Protein AF-A0A1Y6G429-F1 (afdb_monomer_lite)

Foldseek 3Di:
DVVVVVVVVVVVVVPPPPPVCVVDPQDKDKDAPVVVVVVVVVCLCPDPVNDDDDDPDGHIDIDGDDVPDPPDD

Organism: NCBI:txid1323738

pLDDT: mean 75.43, std 18.13, range [43.19, 96.44]

Structure (mmCIF, N/CA/C/O backbone):
data_AF-A0A1Y6G429-F1
#
_entry.id   AF-A0A1Y6G429-F1
#
loop_
_atom_site.group_PDB
_atom_site.id
_atom_site.type_symbol
_atom_site.label_atom_id
_atom_site.label_alt_id
_atom_site.label_comp_id
_atom_site.label_asym_id
_atom_site.label_entity_id
_atom_site.label_seq_id
_atom_site.pdbx_PDB_ins_code
_atom_site.Cartn_x
_atom_site.Cartn_y
_atom_site.Cartn_z
_atom_site.occupancy
_atom_site.B_iso_or_equiv
_atom_site.auth_seq_id
_atom_site.auth_comp_id
_atom_site.auth_asym_id
_atom_site.auth_atom_id
_atom_site.pdbx_PDB_model_num
ATOM 1 N N . MET A 1 1 ? 62.953 -7.720 -14.820 1.00 54.38 1 MET A N 1
ATOM 2 C CA . MET A 1 1 ? 62.038 -6.560 -14.950 1.00 54.38 1 MET A CA 1
ATOM 3 C C . MET A 1 1 ? 60.967 -6.691 -16.045 1.00 54.38 1 MET A C 1
ATOM 5 O O . MET A 1 1 ? 60.045 -5.895 -16.035 1.00 54.38 1 MET A O 1
ATOM 9 N N . ARG A 1 2 ? 61.013 -7.680 -16.9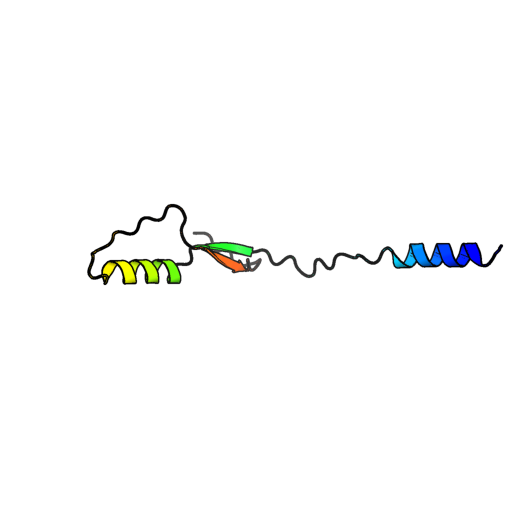60 1.00 55.97 2 ARG A N 1
ATOM 10 C CA . ARG A 1 2 ? 59.996 -7.828 -18.029 1.00 55.97 2 ARG A CA 1
ATOM 11 C C . ARG A 1 2 ? 58.710 -8.564 -17.611 1.00 55.97 2 ARG A C 1
ATOM 13 O O . ARG A 1 2 ? 57.660 -8.290 -18.165 1.00 55.97 2 ARG A O 1
ATOM 20 N N . LEU A 1 3 ? 58.780 -9.446 -16.609 1.00 56.72 3 LEU A N 1
ATOM 21 C CA . LEU A 1 3 ? 57.628 -10.224 -16.116 1.00 56.72 3 LEU A CA 1
ATOM 22 C C . LEU A 1 3 ? 56.649 -9.406 -15.260 1.00 56.72 3 LEU A C 1
ATOM 24 O O . LEU A 1 3 ? 55.453 -9.664 -15.275 1.00 56.72 3 LEU A O 1
ATOM 28 N N . LEU A 1 4 ? 57.145 -8.388 -14.554 1.00 57.97 4 LEU A N 1
ATOM 29 C CA . LEU A 1 4 ? 56.338 -7.593 -13.624 1.00 57.97 4 LEU A CA 1
ATOM 30 C C . LEU A 1 4 ? 55.343 -6.680 -14.365 1.00 57.97 4 LEU A C 1
ATOM 32 O O . LEU A 1 4 ? 54.216 -6.506 -13.917 1.00 57.97 4 LEU A O 1
ATOM 36 N N . GLY A 1 5 ? 55.722 -6.183 -15.550 1.00 59.38 5 GLY A N 1
ATOM 37 C CA . GLY A 1 5 ? 54.830 -5.400 -16.412 1.00 59.38 5 GLY A CA 1
ATOM 38 C C . GLY A 1 5 ? 53.686 -6.219 -17.021 1.00 59.38 5 GLY A C 1
ATOM 39 O O . GLY A 1 5 ? 52.587 -5.699 -1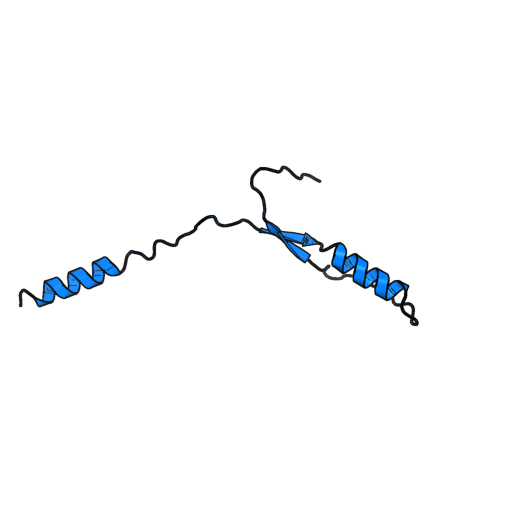7.187 1.00 59.38 5 GLY A O 1
ATOM 40 N N . VAL A 1 6 ? 53.910 -7.512 -17.288 1.00 61.75 6 VAL A N 1
ATOM 41 C CA . VAL A 1 6 ? 52.878 -8.409 -17.842 1.00 61.75 6 VAL A CA 1
ATOM 42 C C . VAL A 1 6 ? 51.794 -8.704 -16.801 1.00 61.75 6 VAL A C 1
ATOM 44 O O . VAL A 1 6 ? 50.614 -8.688 -17.136 1.00 61.75 6 VAL A O 1
ATOM 47 N N . CYS A 1 7 ? 52.168 -8.883 -15.530 1.00 59.28 7 CYS A N 1
ATOM 48 C CA . CYS A 1 7 ? 51.213 -9.119 -14.440 1.00 59.28 7 CYS A CA 1
ATOM 49 C C . CYS A 1 7 ? 50.321 -7.905 -14.130 1.00 59.28 7 CYS A C 1
ATOM 51 O O . CYS A 1 7 ? 49.179 -8.068 -13.710 1.00 59.28 7 CYS A O 1
ATOM 53 N N . ILE A 1 8 ? 50.821 -6.682 -14.330 1.00 61.56 8 ILE A N 1
ATOM 54 C CA . ILE A 1 8 ? 50.022 -5.463 -14.124 1.00 61.56 8 ILE A CA 1
ATOM 55 C C . ILE A 1 8 ? 49.015 -5.287 -15.270 1.00 61.56 8 ILE A C 1
ATOM 57 O O . ILE A 1 8 ? 47.867 -4.919 -15.032 1.00 61.56 8 ILE A O 1
ATOM 61 N N . ALA A 1 9 ? 49.407 -5.608 -16.507 1.00 60.47 9 ALA A N 1
ATOM 62 C CA . ALA A 1 9 ? 48.527 -5.507 -17.670 1.00 60.47 9 ALA A CA 1
ATOM 63 C C . ALA A 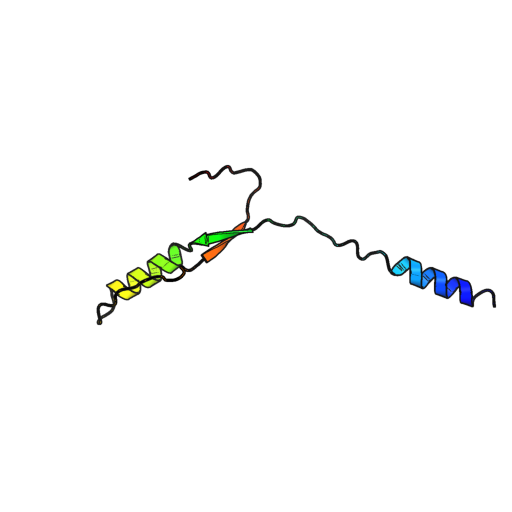1 9 ? 47.341 -6.489 -17.614 1.00 60.47 9 ALA A C 1
ATOM 65 O O . ALA A 1 9 ? 46.235 -6.139 -18.024 1.00 60.47 9 ALA A O 1
ATOM 66 N N . THR A 1 10 ? 47.532 -7.695 -17.068 1.00 60.16 10 THR A N 1
ATOM 67 C CA . THR A 1 10 ? 46.441 -8.671 -16.911 1.00 60.16 10 THR A CA 1
ATOM 68 C C . THR A 1 10 ? 45.433 -8.264 -15.834 1.00 60.16 10 THR A C 1
ATOM 70 O O . THR A 1 10 ? 44.238 -8.466 -16.031 1.00 60.16 10 THR A O 1
ATOM 73 N N . LEU A 1 11 ? 45.868 -7.622 -14.743 1.00 59.31 11 LEU A N 1
ATOM 74 C CA . LEU A 1 11 ? 44.967 -7.094 -13.707 1.00 59.31 11 LEU A CA 1
ATOM 75 C C . LEU A 1 11 ? 44.051 -5.975 -14.228 1.00 59.31 11 LEU A C 1
ATOM 77 O O . LEU A 1 11 ? 42.885 -5.912 -13.844 1.00 59.31 11 LEU A O 1
ATOM 81 N N . VAL A 1 12 ? 44.543 -5.126 -15.135 1.00 60.72 12 VAL A N 1
ATOM 82 C CA . VAL A 1 12 ? 43.743 -4.044 -15.738 1.00 60.72 12 VAL A CA 1
ATOM 83 C C . VAL A 1 12 ? 42.693 -4.586 -16.718 1.00 60.72 12 VAL A C 1
ATOM 85 O O . VAL A 1 12 ? 41.597 -4.040 -16.807 1.00 60.72 12 VAL A O 1
ATOM 88 N N . LEU A 1 13 ? 42.979 -5.691 -17.414 1.00 59.28 13 LEU A N 1
ATOM 89 C CA . LEU A 1 13 ? 42.059 -6.277 -18.399 1.00 59.28 13 LEU A CA 1
ATOM 90 C C . LEU A 1 13 ? 40.907 -7.084 -17.775 1.00 59.28 13 LEU A C 1
ATOM 92 O O . LEU A 1 13 ? 39.846 -7.185 -18.385 1.00 59.28 13 LEU A O 1
ATOM 96 N N . VAL A 1 14 ? 41.071 -7.612 -16.557 1.00 59.97 14 VAL A N 1
ATOM 97 C CA . VAL A 1 14 ? 39.991 -8.310 -15.822 1.00 59.97 14 VAL A CA 1
ATOM 98 C C . VAL A 1 14 ? 39.034 -7.317 -15.132 1.00 59.97 14 VAL A C 1
ATOM 100 O O . VAL A 1 14 ? 37.925 -7.679 -14.752 1.00 59.97 14 VAL A O 1
ATOM 103 N N . GLY A 1 15 ? 39.417 -6.040 -15.016 1.00 56.00 15 GLY A N 1
ATOM 104 C CA . GLY A 1 15 ? 38.641 -5.011 -14.315 1.00 56.00 15 GLY A CA 1
ATOM 105 C C . GLY A 1 15 ? 37.472 -4.385 -15.089 1.00 56.00 15 GLY A C 1
ATOM 106 O O . GLY A 1 15 ? 36.702 -3.637 -14.494 1.00 56.00 15 GLY A O 1
ATOM 107 N N . CYS A 1 16 ? 37.302 -4.667 -16.385 1.00 61.84 16 CYS A N 1
ATOM 108 C CA . CYS A 1 16 ? 36.297 -3.988 -17.222 1.00 61.84 16 CYS A CA 1
ATOM 109 C C . CYS A 1 16 ? 35.081 -4.844 -17.608 1.00 61.84 16 CYS A C 1
ATOM 111 O O . CYS A 1 16 ? 34.316 -4.448 -18.484 1.00 61.84 16 CYS A O 1
ATOM 113 N N . SER A 1 17 ? 34.842 -5.982 -16.952 1.00 59.50 17 SER A N 1
ATOM 114 C CA . SER A 1 17 ? 33.602 -6.748 -17.139 1.00 59.50 17 SER A CA 1
ATOM 115 C C . SER A 1 17 ? 32.624 -6.590 -15.974 1.00 59.50 17 SER A C 1
ATOM 117 O O . SER A 1 17 ? 31.918 -7.530 -15.631 1.00 59.50 17 SER A O 1
ATOM 119 N N . ASN A 1 18 ? 32.497 -5.383 -15.418 1.00 56.56 18 ASN A N 1
ATOM 120 C CA . ASN A 1 18 ? 31.219 -4.949 -14.848 1.00 56.56 18 ASN A CA 1
ATOM 121 C C . ASN A 1 18 ? 30.365 -4.367 -15.980 1.00 56.56 18 ASN A C 1
ATOM 123 O O . ASN A 1 18 ? 29.903 -3.229 -15.927 1.00 56.56 18 ASN A O 1
ATOM 127 N N . GLY A 1 19 ? 30.164 -5.168 -17.030 1.00 51.00 19 GLY A N 1
ATOM 128 C CA . GLY A 1 19 ? 29.024 -4.989 -17.907 1.00 51.00 19 GLY A CA 1
ATOM 129 C C . GLY A 1 19 ? 27.814 -5.216 -17.025 1.00 51.00 19 GLY A C 1
ATOM 130 O O . GLY A 1 19 ? 27.449 -6.356 -16.755 1.00 51.00 19 GLY A O 1
ATOM 131 N N . SER A 1 20 ? 27.282 -4.126 -16.474 1.00 52.91 20 SER A N 1
ATOM 132 C CA . SER A 1 20 ? 25.998 -4.096 -15.804 1.00 52.91 20 SER A CA 1
ATOM 133 C C . SER A 1 20 ? 25.027 -4.789 -16.739 1.00 52.91 20 SER A C 1
ATOM 135 O O . SER A 1 20 ? 24.599 -4.207 -17.737 1.00 52.91 20 SER A O 1
ATOM 137 N N . ASN A 1 21 ? 24.743 -6.055 -16.450 1.00 47.72 21 ASN A N 1
ATOM 138 C CA . ASN A 1 21 ? 23.642 -6.778 -17.033 1.00 47.72 21 ASN A CA 1
ATOM 139 C C . ASN A 1 21 ? 22.387 -6.062 -16.529 1.00 47.72 21 ASN A C 1
ATOM 141 O O . ASN A 1 21 ? 21.715 -6.526 -15.613 1.00 47.72 21 ASN A O 1
ATOM 145 N N . TYR A 1 22 ? 22.066 -4.916 -17.133 1.00 50.59 22 TYR A N 1
ATOM 146 C CA . TYR A 1 22 ? 20.706 -4.417 -17.256 1.00 50.59 22 TYR A CA 1
ATOM 147 C C . TYR A 1 22 ? 19.980 -5.388 -18.195 1.00 50.59 22 TYR A C 1
ATOM 149 O O . TYR A 1 22 ? 19.555 -5.046 -19.295 1.00 50.59 22 TYR A O 1
ATOM 157 N N . ALA A 1 23 ? 19.911 -6.652 -17.776 1.00 48.78 23 ALA A N 1
ATOM 158 C CA . ALA A 1 23 ? 18.999 -7.631 -18.307 1.00 48.78 23 ALA A CA 1
ATOM 159 C C . ALA A 1 23 ? 17.613 -7.092 -17.966 1.00 48.78 23 ALA A C 1
ATOM 161 O O . ALA A 1 23 ? 17.190 -7.193 -16.821 1.00 48.78 23 ALA A O 1
ATOM 162 N N . GLY A 1 24 ? 17.001 -6.415 -18.941 1.00 53.25 24 GLY A N 1
ATOM 163 C CA . GLY A 1 24 ? 15.633 -5.914 -18.912 1.00 53.25 24 GLY A CA 1
ATOM 164 C C . GLY A 1 24 ? 15.271 -5.222 -17.608 1.00 53.25 24 GLY A C 1
ATOM 165 O O . GLY A 1 24 ? 14.771 -5.870 -16.692 1.00 53.25 24 GLY A O 1
ATOM 166 N N . THR A 1 25 ? 15.469 -3.905 -17.526 1.00 60.25 25 THR A N 1
ATOM 167 C CA . THR A 1 25 ? 14.912 -3.090 -16.442 1.00 60.25 25 THR A CA 1
ATOM 168 C C . THR A 1 25 ? 13.394 -3.225 -16.496 1.00 60.25 25 THR A C 1
ATOM 170 O O . THR A 1 25 ? 12.711 -2.465 -17.177 1.00 60.25 25 THR A O 1
ATOM 173 N N . GLN A 1 26 ? 12.870 -4.259 -15.842 1.00 67.69 26 GLN A N 1
ATOM 174 C CA . GLN A 1 26 ? 11.454 -4.500 -15.680 1.00 67.69 26 GLN A CA 1
ATOM 175 C C . GLN A 1 26 ? 10.902 -3.231 -15.048 1.00 67.69 26 GLN A C 1
ATOM 177 O O . GLN A 1 26 ? 11.223 -2.895 -13.907 1.00 67.69 26 GLN A O 1
ATOM 182 N N . LYS A 1 27 ? 10.178 -2.444 -15.843 1.00 79.44 27 LYS A N 1
ATOM 183 C CA . LYS A 1 27 ? 9.571 -1.217 -15.353 1.00 79.44 27 LYS A CA 1
ATOM 184 C C . LYS A 1 27 ? 8.423 -1.653 -14.460 1.00 79.44 27 LYS A C 1
ATOM 186 O O . LYS A 1 27 ? 7.619 -2.491 -14.848 1.00 79.44 27 LYS A O 1
ATOM 191 N N . TYR A 1 28 ? 8.364 -1.118 -13.252 1.00 83.75 28 TYR A N 1
ATOM 192 C CA . TYR A 1 28 ? 7.312 -1.435 -12.296 1.00 83.75 28 TYR A CA 1
ATOM 193 C C . TYR A 1 28 ? 6.508 -0.176 -11.991 1.00 83.75 28 TYR A C 1
ATOM 195 O O . TYR A 1 28 ? 7.081 0.905 -11.854 1.00 83.75 28 TYR A O 1
ATOM 203 N N . LYS A 1 29 ? 5.191 -0.322 -11.838 1.00 89.19 29 LYS A N 1
ATOM 204 C CA . LYS A 1 29 ? 4.315 0.713 -11.279 1.00 89.19 29 LYS A CA 1
ATOM 205 C C . LYS A 1 29 ? 3.726 0.244 -9.956 1.00 89.19 29 LYS A C 1
ATOM 207 O O . LYS A 1 29 ? 3.495 -0.947 -9.758 1.00 89.19 29 LYS A O 1
ATOM 212 N N . TYR A 1 30 ? 3.469 1.189 -9.062 1.00 90.75 30 TYR A N 1
ATOM 213 C CA . TYR A 1 30 ? 2.701 0.932 -7.850 1.00 90.75 30 TYR A CA 1
ATOM 214 C C . TYR A 1 30 ? 1.238 1.252 -8.130 1.00 90.75 30 TYR A C 1
ATOM 216 O O . TYR A 1 30 ? 0.913 2.380 -8.495 1.00 90.75 30 TYR A O 1
ATOM 224 N N . VAL A 1 31 ? 0.373 0.258 -7.969 1.00 93.25 31 VAL A N 1
ATOM 225 C CA . VAL A 1 31 ? -1.085 0.419 -8.044 1.00 93.25 31 VAL A CA 1
ATOM 226 C C . VAL A 1 31 ? -1.680 0.142 -6.674 1.00 93.25 31 VAL A C 1
ATOM 228 O O . VAL A 1 31 ? -1.066 -0.563 -5.872 1.00 93.25 31 VAL A O 1
ATOM 231 N N . ILE A 1 32 ? -2.853 0.703 -6.394 1.00 95.31 32 ILE A N 1
ATOM 232 C CA . ILE A 1 32 ? -3.568 0.433 -5.144 1.00 95.31 32 ILE A CA 1
ATOM 233 C C . ILE A 1 32 ? -3.872 -1.063 -5.059 1.00 95.31 32 ILE A C 1
ATOM 235 O O . ILE A 1 32 ? -4.316 -1.676 -6.034 1.00 95.31 32 ILE A O 1
ATOM 239 N N . ASP A 1 33 ? -3.607 -1.654 -3.898 1.00 96.44 33 ASP A N 1
ATOM 240 C CA . ASP A 1 33 ? -3.980 -3.035 -3.639 1.00 96.44 33 ASP A CA 1
ATOM 241 C C . ASP A 1 33 ? -5.431 -3.105 -3.154 1.00 96.44 33 ASP A C 1
ATOM 243 O O . ASP A 1 33 ? -5.727 -3.014 -1.963 1.00 96.44 33 ASP A O 1
ATOM 247 N N . HIS A 1 34 ? -6.356 -3.214 -4.107 1.00 94.44 34 HIS A N 1
ATOM 248 C CA . HIS A 1 34 ? -7.788 -3.258 -3.813 1.00 94.44 34 HIS A CA 1
ATOM 249 C C . HIS A 1 34 ? -8.196 -4.461 -2.958 1.00 94.44 34 HIS A C 1
ATOM 251 O O . HIS A 1 34 ? -9.154 -4.347 -2.196 1.00 94.44 34 HIS A O 1
ATOM 257 N N . ASP A 1 35 ? -7.472 -5.578 -3.051 1.00 96.19 35 ASP A N 1
ATOM 258 C CA . ASP A 1 35 ? -7.780 -6.786 -2.285 1.00 96.19 35 ASP A CA 1
ATOM 259 C C . ASP A 1 35 ? -7.517 -6.544 -0.793 1.00 96.19 35 ASP A C 1
ATOM 261 O O . ASP A 1 35 ? -8.352 -6.849 0.063 1.00 96.19 35 ASP A O 1
ATOM 265 N N . GLU A 1 36 ? -6.383 -5.911 -0.484 1.00 95.31 36 GLU A N 1
ATOM 266 C CA . GLU A 1 36 ? -6.007 -5.542 0.881 1.00 95.31 36 GLU A CA 1
ATOM 267 C C . GLU A 1 36 ? -6.925 -4.450 1.442 1.00 95.31 36 GLU A C 1
ATOM 269 O O . GLU A 1 36 ? -7.446 -4.587 2.552 1.00 95.31 36 GLU A O 1
ATOM 274 N N . VAL A 1 37 ? -7.207 -3.404 0.654 1.00 96.31 37 VAL A N 1
ATOM 275 C CA . VAL A 1 37 ? -8.168 -2.356 1.037 1.00 96.31 37 VAL A CA 1
ATOM 276 C C . VAL A 1 37 ? -9.525 -2.972 1.379 1.00 96.31 37 VAL A C 1
ATOM 278 O O . VAL A 1 37 ? -10.078 -2.699 2.445 1.00 96.31 37 VAL A O 1
ATOM 281 N N . GLN A 1 38 ? -10.046 -3.853 0.520 1.00 95.12 38 GLN A N 1
ATOM 282 C CA . GLN A 1 38 ? -11.342 -4.489 0.736 1.00 95.12 38 GLN A CA 1
ATOM 283 C C . GLN A 1 38 ? -11.337 -5.397 1.969 1.00 95.12 38 GLN A C 1
ATOM 285 O O . GLN A 1 38 ? -12.338 -5.462 2.686 1.00 95.12 38 GLN A O 1
ATOM 290 N N . GLN A 1 39 ? -10.234 -6.098 2.234 1.00 95.38 39 GLN A N 1
ATOM 291 C CA . GLN A 1 39 ? -10.109 -6.942 3.415 1.00 95.38 39 GLN A CA 1
ATOM 292 C C . GLN A 1 39 ? -10.163 -6.113 4.703 1.00 95.38 39 GLN A C 1
ATOM 294 O O . GLN A 1 39 ? -10.924 -6.458 5.611 1.00 95.38 39 GLN A O 1
ATOM 299 N N . VAL A 1 40 ? -9.420 -5.004 4.765 1.00 94.12 40 VAL A N 1
ATOM 300 C CA . VAL A 1 40 ? -9.413 -4.099 5.925 1.00 94.12 40 VAL A CA 1
ATOM 301 C C . VAL A 1 40 ? -10.786 -3.461 6.123 1.00 94.12 40 VAL A C 1
ATOM 303 O O . VAL A 1 40 ? -11.322 -3.481 7.231 1.00 94.12 40 VAL A O 1
ATOM 306 N N . GLU A 1 41 ? -11.409 -2.964 5.055 1.00 93.50 41 GLU A N 1
ATOM 307 C CA . GLU A 1 41 ? -12.751 -2.382 5.133 1.00 93.50 41 GLU A CA 1
ATOM 308 C C . GLU A 1 41 ? -13.805 -3.409 5.564 1.00 93.50 41 GLU A C 1
ATOM 310 O O . GLU A 1 41 ? -14.683 -3.102 6.373 1.00 93.50 41 GLU A O 1
ATOM 315 N N . ARG A 1 42 ? -13.718 -4.651 5.073 1.00 93.25 42 ARG A N 1
ATOM 316 C CA . ARG A 1 42 ? -14.604 -5.739 5.501 1.00 93.25 42 ARG A CA 1
ATOM 317 C C . ARG A 1 42 ? -14.406 -6.043 6.986 1.00 93.25 42 ARG A C 1
ATOM 319 O O . ARG A 1 42 ? -15.393 -6.149 7.711 1.00 93.25 42 ARG A O 1
ATOM 326 N N . ALA A 1 43 ? -13.162 -6.154 7.446 1.00 93.00 43 ALA A N 1
ATOM 327 C CA . ALA A 1 43 ? -12.859 -6.396 8.854 1.00 93.00 43 ALA A CA 1
ATOM 328 C C . ALA A 1 43 ? -13.400 -5.273 9.753 1.00 93.00 43 ALA A C 1
ATOM 330 O O . ALA A 1 43 ? -14.013 -5.551 10.782 1.00 93.00 43 ALA A O 1
ATOM 331 N N . ALA 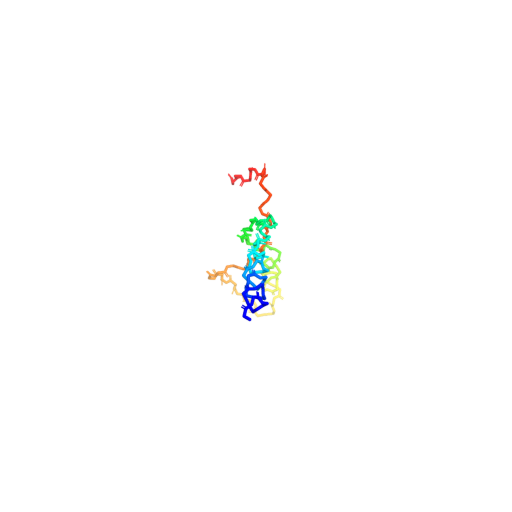A 1 44 ? -13.258 -4.015 9.331 1.00 91.88 44 ALA A N 1
ATOM 332 C CA . ALA A 1 44 ? -13.782 -2.863 10.055 1.00 91.88 44 ALA A CA 1
ATOM 333 C C . ALA A 1 44 ? -15.319 -2.880 10.146 1.00 91.88 44 ALA A C 1
ATOM 335 O O . ALA A 1 44 ? -15.875 -2.731 11.239 1.00 91.88 44 ALA A O 1
ATOM 336 N N . ARG A 1 45 ? -16.009 -3.171 9.033 1.00 89.38 45 ARG A N 1
ATOM 337 C CA . ARG A 1 45 ? -17.482 -3.270 8.976 1.00 89.38 45 ARG A CA 1
ATOM 338 C C . ARG A 1 45 ? -18.052 -4.382 9.852 1.00 89.38 45 ARG A C 1
ATOM 340 O O . ARG A 1 45 ? -19.127 -4.212 10.418 1.00 89.38 45 ARG A O 1
ATOM 347 N N . HIS A 1 46 ? -17.353 -5.511 9.950 1.00 90.31 46 HIS A N 1
ATOM 348 C CA . HIS A 1 46 ? -17.772 -6.650 10.772 1.00 90.31 46 HIS A CA 1
ATOM 349 C C . HIS A 1 46 ? -17.197 -6.621 12.193 1.00 90.31 46 HIS A C 1
ATOM 351 O O . HIS A 1 46 ? -17.421 -7.555 12.963 1.00 90.31 46 HIS A O 1
ATOM 357 N N . SER A 1 47 ? -16.471 -5.565 12.563 1.00 88.56 47 SER A N 1
ATOM 358 C CA . SER A 1 47 ? -15.946 -5.426 13.916 1.00 88.56 47 SER A CA 1
ATOM 359 C C . SER A 1 47 ? -17.074 -5.149 14.913 1.00 88.56 47 SER A C 1
ATOM 361 O O . SER A 1 47 ? -18.009 -4.393 14.643 1.00 88.56 47 SER A O 1
ATOM 363 N N . VAL A 1 48 ? -16.956 -5.724 16.112 1.00 88.44 48 VAL A N 1
ATOM 364 C CA . VAL A 1 48 ? -17.892 -5.495 17.230 1.00 88.44 48 VAL A CA 1
ATOM 365 C C . VAL A 1 48 ? -17.963 -4.008 17.606 1.00 88.44 48 VAL A C 1
ATOM 367 O O . VAL A 1 48 ? -18.988 -3.529 18.084 1.00 88.44 48 VAL A O 1
ATOM 370 N N . HIS A 1 49 ? -16.885 -3.267 17.349 1.00 86.31 49 HIS A N 1
ATOM 371 C CA . HIS A 1 49 ? -16.712 -1.882 17.773 1.00 86.31 49 HIS A CA 1
ATOM 372 C C . HIS A 1 49 ? -17.062 -0.833 16.710 1.00 86.31 49 HIS A C 1
ATOM 374 O O . HIS A 1 49 ? -16.894 0.343 17.004 1.00 86.31 49 HIS A O 1
ATOM 380 N N . LYS A 1 50 ? -17.563 -1.225 15.523 1.00 79.25 50 LYS A N 1
ATOM 381 C CA . LYS A 1 50 ? -17.919 -0.320 14.406 1.00 79.25 50 LYS A CA 1
ATOM 382 C C . LYS A 1 50 ? -16.879 0.784 14.186 1.00 79.25 50 LYS A C 1
ATOM 384 O O . LYS A 1 50 ? -17.070 1.931 14.578 1.00 79.25 50 LYS A O 1
ATOM 389 N N . VAL A 1 51 ? -15.768 0.409 13.566 1.00 88.94 51 VAL A N 1
ATOM 390 C CA . VAL A 1 51 ? -14.648 1.317 13.304 1.00 88.94 51 VAL A CA 1
ATOM 391 C C . VAL A 1 51 ? -14.747 1.882 11.887 1.00 88.94 51 VAL A C 1
ATOM 393 O O . VAL A 1 51 ? -14.960 1.125 10.940 1.00 88.94 51 VAL A O 1
ATOM 396 N N . ASP A 1 52 ? -14.542 3.192 11.745 1.00 91.81 52 ASP A N 1
ATOM 397 C CA . ASP A 1 52 ? -14.403 3.857 10.448 1.00 91.81 52 ASP A CA 1
ATOM 398 C C . ASP A 1 52 ? -12.938 3.854 9.993 1.00 91.81 52 ASP A C 1
ATOM 400 O O . ASP A 1 52 ? -12.021 4.114 10.776 1.00 91.81 52 ASP A O 1
ATOM 404 N N . VAL A 1 53 ? -12.709 3.560 8.712 1.00 92.50 53 VAL A N 1
ATOM 405 C CA . VAL A 1 53 ? -11.365 3.483 8.123 1.00 92.50 53 VAL A CA 1
ATOM 406 C C . VAL A 1 53 ? -11.153 4.665 7.189 1.00 92.50 53 VAL A C 1
ATOM 408 O O . VAL A 1 53 ? -11.888 4.839 6.219 1.00 92.50 53 VAL A O 1
ATOM 411 N N . TYR A 1 54 ? -10.107 5.445 7.458 1.00 94.75 54 TYR A N 1
ATOM 412 C CA . TYR A 1 54 ? -9.668 6.549 6.609 1.00 94.75 54 TYR A CA 1
ATOM 413 C C . TYR A 1 54 ? -8.232 6.313 6.149 1.00 94.75 54 TYR A C 1
ATOM 415 O O . TYR A 1 54 ? -7.325 6.126 6.960 1.00 94.75 54 TYR A O 1
ATOM 423 N N . TRP A 1 55 ? -8.018 6.347 4.837 1.00 94.88 55 TRP A N 1
ATOM 424 C CA . TRP A 1 55 ? -6.704 6.131 4.244 1.00 94.88 55 TRP A CA 1
ATOM 425 C C . TRP A 1 55 ? -5.987 7.460 4.002 1.00 94.88 55 TRP A C 1
ATOM 427 O O . TRP A 1 55 ? -6.408 8.246 3.160 1.00 94.88 55 TRP A O 1
ATOM 437 N N . VAL A 1 56 ? -4.865 7.686 4.692 1.00 94.56 56 VAL A N 1
ATOM 438 C CA . VAL A 1 56 ? -3.931 8.784 4.359 1.00 94.56 56 VAL A CA 1
ATOM 439 C C . VAL A 1 56 ? -3.042 8.390 3.174 1.00 94.56 56 VAL A C 1
ATOM 441 O O . VAL A 1 56 ? -2.749 9.201 2.302 1.00 94.56 56 VAL A O 1
ATOM 444 N N . ASN A 1 57 ? -2.645 7.117 3.119 1.00 93.56 57 ASN A N 1
ATOM 445 C CA . ASN A 1 57 ? -1.976 6.502 1.981 1.00 93.56 57 ASN A CA 1
ATOM 446 C C . ASN A 1 57 ? -2.461 5.054 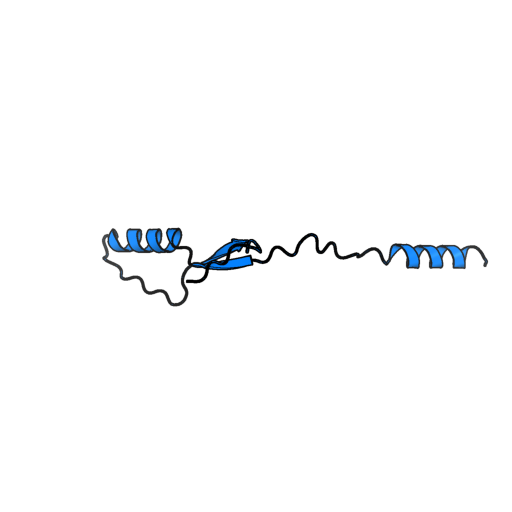1.876 1.00 93.56 57 ASN A C 1
ATOM 448 O O . ASN A 1 57 ? -2.297 4.282 2.819 1.00 93.56 57 ASN A O 1
ATOM 452 N N . GLN A 1 58 ? -3.101 4.706 0.763 1.00 94.81 58 GLN A N 1
ATOM 453 C CA . GLN A 1 58 ? -3.654 3.366 0.581 1.00 94.81 58 GLN A CA 1
ATOM 454 C C . GLN A 1 58 ? -2.539 2.324 0.387 1.00 94.81 58 GLN A C 1
ATOM 456 O O . GLN A 1 58 ? -1.474 2.669 -0.139 1.00 94.81 58 GLN A O 1
ATOM 461 N N . PRO A 1 59 ? -2.773 1.054 0.767 1.00 95.38 59 PRO A N 1
ATOM 462 C CA . PRO A 1 59 ? -1.878 -0.047 0.443 1.00 95.38 59 PRO A CA 1
ATOM 463 C C . PRO A 1 59 ? -1.658 -0.124 -1.067 1.00 95.38 59 PRO A C 1
ATOM 465 O O . PRO A 1 59 ? -2.582 0.086 -1.859 1.00 95.38 59 PRO A O 1
ATOM 468 N N . ARG A 1 60 ? -0.417 -0.388 -1.481 1.00 95.75 60 ARG A N 1
ATOM 469 C CA . ARG A 1 60 ? -0.046 -0.467 -2.897 1.00 95.75 60 ARG A CA 1
ATOM 470 C C . ARG A 1 60 ? 0.766 -1.716 -3.169 1.00 95.75 60 ARG A C 1
ATOM 472 O O . ARG A 1 60 ? 1.733 -1.988 -2.460 1.00 95.75 60 ARG A O 1
ATOM 479 N N . LYS A 1 61 ? 0.455 -2.383 -4.277 1.00 94.19 61 LYS A N 1
ATOM 480 C CA . LYS A 1 61 ? 1.237 -3.497 -4.812 1.00 94.19 61 LYS A CA 1
ATOM 481 C C . LYS A 1 61 ? 2.052 -3.079 -6.025 1.00 94.19 61 LYS A C 1
ATOM 483 O O . LYS A 1 61 ? 1.676 -2.189 -6.791 1.00 94.19 61 LYS A O 1
ATOM 488 N N . ARG A 1 62 ? 3.205 -3.728 -6.186 1.00 91.62 62 ARG A N 1
ATOM 489 C CA . ARG A 1 62 ? 4.110 -3.517 -7.315 1.00 91.62 62 ARG A CA 1
ATOM 490 C C . ARG A 1 62 ? 3.675 -4.400 -8.481 1.00 91.62 62 ARG A C 1
ATOM 492 O O . ARG A 1 62 ? 3.623 -5.616 -8.335 1.00 91.62 62 ARG A O 1
ATOM 499 N N . VAL A 1 63 ? 3.400 -3.794 -9.631 1.00 90.12 63 VAL A N 1
ATOM 500 C CA . VAL A 1 63 ? 2.959 -4.489 -10.848 1.00 90.12 63 VAL A CA 1
ATOM 501 C C . VAL A 1 63 ? 3.938 -4.204 -11.976 1.00 90.12 63 VAL A C 1
ATOM 503 O O . VAL A 1 63 ? 4.418 -3.077 -12.121 1.00 90.12 63 VAL A O 1
ATOM 506 N N . LEU A 1 64 ? 4.257 -5.238 -12.752 1.00 88.69 64 LEU A N 1
ATOM 507 C CA . LEU A 1 64 ? 5.092 -5.120 -13.940 1.00 88.69 64 LEU A CA 1
ATOM 508 C C . LEU A 1 64 ? 4.375 -4.250 -14.984 1.00 88.69 64 LEU A C 1
ATOM 510 O O . LEU A 1 64 ? 3.202 -4.458 -15.283 1.00 88.69 64 LEU A O 1
ATOM 514 N N . ILE A 1 65 ? 5.072 -3.258 -15.527 1.00 81.94 65 ILE A N 1
ATOM 515 C CA . ILE A 1 65 ? 4.617 -2.506 -16.690 1.00 81.94 65 ILE A CA 1
ATOM 516 C C . ILE A 1 65 ? 4.984 -3.350 -17.903 1.00 81.94 65 ILE A C 1
ATOM 518 O O . ILE A 1 65 ? 6.135 -3.362 -18.338 1.00 81.94 65 ILE A O 1
ATOM 522 N N . GLU A 1 66 ? 4.008 -4.078 -18.427 1.00 79.00 66 GLU A N 1
ATOM 523 C CA . GLU A 1 66 ? 4.131 -4.676 -19.749 1.00 79.00 66 GLU A CA 1
ATOM 524 C C . GLU A 1 66 ? 4.167 -3.531 -20.771 1.00 79.00 66 GLU A C 1
ATOM 526 O O . GLU A 1 66 ? 3.181 -2.805 -20.942 1.00 79.00 66 GLU A O 1
ATOM 531 N N . GLU A 1 67 ? 5.325 -3.302 -21.400 1.00 56.31 67 GLU A N 1
ATOM 532 C CA . GLU A 1 67 ? 5.443 -2.341 -22.499 1.00 56.31 67 GLU A CA 1
ATOM 533 C C . GLU A 1 67 ? 4.596 -2.842 -23.676 1.00 56.31 67 GLU A C 1
ATOM 535 O O . GLU A 1 67 ? 5.017 -3.710 -24.435 1.00 56.31 67 GLU A O 1
ATOM 540 N N . GLY A 1 68 ? 3.365 -2.337 -23.785 1.00 55.78 68 GLY A N 1
ATOM 541 C CA . GLY A 1 68 ? 2.445 -2.687 -24.870 1.00 55.78 68 GLY A CA 1
ATOM 542 C C . GLY A 1 68 ? 0.960 -2.624 -24.521 1.00 55.78 68 GLY A C 1
ATOM 543 O O . GLY A 1 68 ? 0.141 -2.530 -25.432 1.00 55.78 68 GLY A O 1
ATOM 544 N N . VAL A 1 69 ? 0.581 -2.612 -23.238 1.00 53.16 69 VAL A N 1
ATOM 545 C CA . VAL A 1 69 ? -0.835 -2.485 -22.860 1.00 53.16 69 VAL A CA 1
ATOM 546 C C . VAL A 1 69 ? -1.121 -1.044 -22.449 1.00 53.16 69 VAL A C 1
ATOM 548 O O . VAL A 1 69 ? -0.907 -0.648 -21.300 1.00 53.16 69 VAL A O 1
ATOM 551 N N . ASN A 1 70 ? -1.599 -0.260 -23.421 1.00 50.25 70 ASN A N 1
ATOM 552 C CA . ASN A 1 70 ? -2.270 1.022 -23.209 1.00 50.25 70 ASN A CA 1
ATOM 553 C C . ASN A 1 70 ? -3.471 0.818 -22.275 1.00 50.25 70 ASN A C 1
ATOM 555 O O . ASN A 1 70 ? -4.601 0.656 -22.717 1.00 50.25 70 ASN A O 1
ATOM 559 N N . ASN A 1 71 ? -3.224 0.817 -20.970 1.00 53.94 71 ASN A N 1
ATOM 560 C CA . ASN A 1 71 ? -4.267 0.943 -19.964 1.00 53.94 71 ASN A CA 1
ATOM 561 C C . ASN A 1 71 ? -4.380 2.426 -19.618 1.00 53.94 71 ASN A C 1
ATOM 563 O O . ASN A 1 71 ? -3.840 2.887 -18.608 1.00 53.94 71 ASN A O 1
ATOM 567 N N . GLN A 1 72 ? -5.010 3.169 -20.527 1.00 43.19 72 GLN A N 1
ATOM 568 C CA . GLN A 1 72 ? -5.561 4.484 -20.224 1.00 43.19 72 GLN A CA 1
ATOM 569 C C . GLN A 1 72 ? -6.779 4.294 -19.301 1.00 43.19 72 GLN A C 1
ATOM 571 O O . GLN A 1 72 ? -7.530 3.340 -19.519 1.00 43.19 72 GLN A O 1
ATOM 576 N N . PRO A 1 73 ? -6.946 5.129 -18.261 1.00 49.59 73 PRO A N 1
ATOM 577 C CA . PRO A 1 73 ? -8.191 5.194 -17.502 1.00 49.59 73 PRO A CA 1
ATOM 578 C C . PRO A 1 73 ?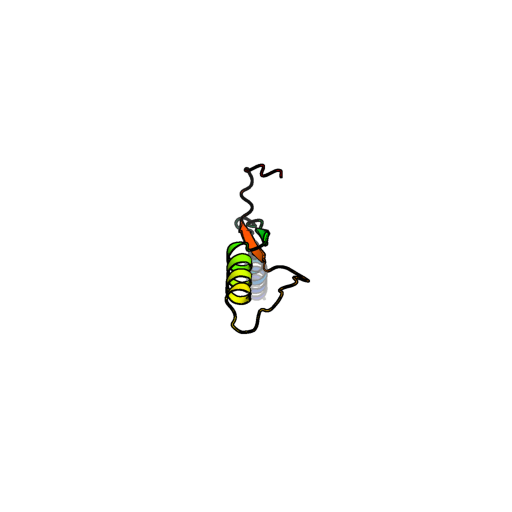 -9.359 5.687 -18.366 1.00 49.59 73 PRO A C 1
ATOM 580 O O . PRO A 1 73 ? -9.103 6.439 -19.337 1.00 49.59 73 PRO A O 1
#

Secondary structure (DSSP, 8-state):
-HHHHHHHHHHHHHTT-----------EEEEE-HHHHHHHHHHHHT-TT------SS--EEEEE--TT-----

Radius of gyration: 26.89 Å; chains: 1; bounding box: 80×19×43 Å

Sequence (73 aa):
MRLLGVCIATLVLVGCSNGSNYAGTQKYKYVIDHDEVQQVERAARHSVHKVDVYWVNQPRKRVLIEEGVNNQP